Protein AF-A0A955CNX4-F1 (afdb_monomer)

Mean predicted aligned error: 11.63 Å

pLDDT: mean 75.62, std 9.0, range [50.0, 96.12]

Secondary structure (DSSP, 8-state):
-----PPPPHHHHHHHHHHHHHHT--PBPTTT--B-TT--SSB-TTT-PBP------TTS--HHHHHHHHHHHHHHHHHHHHHHHHHHHHHHHHHHT-THHHHHHHHHHHHHHHHHHHHHHHHHHHHHHHHHH----THHHHHHHHHHHHHHHHHHHHHHHHHHHHHHHT-

Structure (mmCIF, N/CA/C/O backbone):
data_AF-A0A955CNX4-F1
#
_entry.id   AF-A0A955CNX4-F1
#
loop_
_atom_site.group_PDB
_atom_site.id
_atom_site.type_symbol
_atom_site.label_atom_id
_atom_site.label_alt_id
_atom_site.label_comp_id
_atom_site.label_asym_id
_atom_site.label_entity_id
_atom_site.label_seq_id
_atom_site.pdbx_PDB_ins_code
_atom_site.Cartn_x
_atom_site.Cartn_y
_atom_site.Cartn_z
_atom_site.occupancy
_atom_site.B_iso_or_equiv
_atom_site.auth_seq_id
_atom_site.auth_comp_id
_atom_site.auth_asym_id
_atom_site.auth_atom_id
_atom_site.pdbx_PDB_model_num
ATOM 1 N N . MET A 1 1 ? -7.075 36.302 52.457 1.00 54.81 1 MET A N 1
ATOM 2 C CA . MET A 1 1 ? -7.915 35.242 51.861 1.00 54.81 1 MET A CA 1
ATOM 3 C C . MET A 1 1 ? -7.120 34.594 50.742 1.00 54.81 1 MET A C 1
ATOM 5 O O . MET A 1 1 ? -7.049 35.143 49.654 1.00 54.81 1 MET A O 1
ATOM 9 N N . THR A 1 2 ? -6.425 33.501 51.039 1.00 56.56 2 THR A N 1
ATOM 10 C CA . THR A 1 2 ? -5.663 32.710 50.066 1.00 56.56 2 THR A CA 1
ATOM 11 C C . THR A 1 2 ? -6.581 31.618 49.527 1.00 56.56 2 THR A C 1
ATOM 13 O O . THR A 1 2 ? -6.965 30.709 50.258 1.00 56.56 2 THR A O 1
ATOM 16 N N . THR A 1 3 ? -7.000 31.727 48.268 1.00 60.72 3 THR A N 1
ATOM 17 C CA . THR A 1 3 ? -7.740 30.662 47.584 1.00 60.72 3 THR A CA 1
ATOM 18 C C . THR A 1 3 ? -6.763 29.538 47.255 1.00 60.72 3 THR A C 1
ATOM 20 O O . THR A 1 3 ? -5.902 29.686 46.388 1.00 60.72 3 THR A O 1
ATOM 23 N N . ASN A 1 4 ? -6.867 28.424 47.982 1.00 58.03 4 ASN A N 1
ATOM 24 C CA . ASN A 1 4 ? -6.168 27.186 47.660 1.00 58.03 4 ASN A CA 1
ATOM 25 C C . ASN A 1 4 ? -6.695 26.656 46.320 1.00 58.03 4 ASN A C 1
ATOM 27 O O . ASN A 1 4 ? -7.747 26.022 46.267 1.00 58.03 4 ASN A O 1
ATOM 31 N N . ASN A 1 5 ? -5.955 26.910 45.242 1.00 63.62 5 ASN A N 1
ATOM 32 C CA . ASN A 1 5 ? -6.144 26.244 43.958 1.00 63.62 5 ASN A CA 1
ATOM 33 C C . ASN A 1 5 ? -5.621 24.808 44.081 1.00 63.62 5 ASN A C 1
ATOM 35 O O . ASN A 1 5 ? -4.505 24.500 43.664 1.00 63.62 5 ASN A O 1
ATOM 39 N N . ALA A 1 6 ? -6.405 23.938 44.718 1.00 69.81 6 ALA A N 1
ATOM 40 C CA . ALA A 1 6 ? -6.169 22.506 44.657 1.00 69.81 6 ALA A CA 1
ATOM 41 C C . ALA A 1 6 ? -6.295 22.077 43.191 1.00 69.81 6 ALA A C 1
ATOM 43 O O . ALA A 1 6 ? -7.328 22.306 42.558 1.00 69.81 6 ALA A O 1
ATOM 44 N N . ALA A 1 7 ? -5.223 21.507 42.641 1.00 66.62 7 ALA A N 1
ATOM 45 C CA . ALA A 1 7 ? -5.255 20.935 41.306 1.00 66.62 7 ALA A CA 1
ATOM 46 C C . ALA A 1 7 ? -6.398 19.902 41.246 1.00 66.62 7 ALA A C 1
ATOM 48 O O . ALA A 1 7 ? -6.495 19.070 42.153 1.00 66.62 7 ALA A O 1
ATOM 49 N N . PRO A 1 8 ? -7.285 19.967 40.240 1.00 65.06 8 PRO A N 1
ATOM 50 C CA . PRO A 1 8 ? -8.383 19.019 40.120 1.00 65.06 8 PRO A CA 1
ATOM 51 C C . PRO A 1 8 ? -7.841 17.585 40.051 1.00 65.06 8 PRO A C 1
ATOM 53 O O . PRO A 1 8 ? -6.882 17.315 39.327 1.00 65.06 8 PRO A O 1
ATOM 56 N N . ASP A 1 9 ? -8.456 16.680 40.821 1.00 69.50 9 ASP A N 1
ATOM 57 C CA . ASP A 1 9 ? -8.133 15.251 40.838 1.00 69.50 9 ASP A CA 1
ATOM 58 C C . ASP A 1 9 ? -8.225 14.696 39.408 1.00 69.50 9 ASP A C 1
ATOM 60 O O . ASP A 1 9 ? -9.279 14.741 38.766 1.00 69.50 9 ASP A O 1
ATOM 64 N N . SER A 1 10 ? -7.107 14.185 38.892 1.00 65.62 10 SER A N 1
ATOM 65 C CA . SER A 1 10 ? -6.992 13.684 37.520 1.00 65.62 10 SER A CA 1
ATOM 66 C C . SER A 1 10 ? -7.981 12.551 37.218 1.00 65.62 10 SER A C 1
ATOM 68 O O . SER A 1 10 ? -8.356 12.369 36.058 1.00 65.62 10 SER A O 1
ATOM 70 N N . ARG A 1 11 ? -8.477 11.846 38.248 1.00 62.44 11 ARG A N 1
ATOM 71 C CA . ARG A 1 11 ? -9.529 10.820 38.123 1.00 62.44 11 ARG A CA 1
ATOM 72 C C . ARG A 1 11 ? -10.907 11.398 37.789 1.00 62.44 11 ARG A C 1
ATOM 74 O O . ARG A 1 11 ? -11.661 10.798 37.026 1.00 62.44 11 ARG A O 1
ATOM 81 N N . ALA A 1 12 ? -11.239 12.579 38.305 1.00 62.53 12 ALA A N 1
ATOM 82 C CA . ALA A 1 12 ? -12.517 13.231 38.005 1.00 62.53 12 ALA A CA 1
ATOM 83 C C . ALA A 1 12 ? -12.567 13.743 36.552 1.00 62.53 12 ALA A C 1
ATOM 85 O O . ALA A 1 12 ? -13.615 13.715 35.895 1.00 62.53 12 ALA A O 1
ATOM 86 N N . ILE A 1 13 ? -11.414 14.167 36.024 1.00 64.50 13 ILE A N 1
ATOM 87 C CA . ILE A 1 13 ? -11.268 14.578 34.622 1.00 64.50 13 ILE A CA 1
ATOM 88 C C . ILE A 1 13 ? -11.470 13.375 33.686 1.00 64.50 13 ILE A C 1
ATOM 90 O O . ILE A 1 13 ? -12.129 13.518 32.659 1.00 64.50 13 ILE A O 1
ATOM 94 N N . SER A 1 14 ? -10.986 12.178 34.044 1.00 70.75 14 SER A N 1
ATOM 95 C CA . SER A 1 14 ? -11.196 10.984 33.211 1.00 70.75 14 SER A CA 1
ATOM 96 C C . SER A 1 14 ? -12.657 10.531 33.135 1.00 70.75 14 SER A C 1
ATOM 98 O O . SER A 1 14 ? -13.108 10.176 32.049 1.00 70.75 14 SER A O 1
ATOM 100 N N . ASP A 1 15 ? -13.418 10.586 34.235 1.00 72.06 15 ASP A N 1
ATOM 101 C CA . ASP A 1 15 ? -14.814 10.114 34.243 1.00 72.06 15 ASP A CA 1
ATOM 102 C C . ASP A 1 15 ? -15.751 11.043 33.456 1.00 72.06 15 ASP A C 1
ATOM 104 O O . ASP A 1 15 ? -16.625 10.588 32.717 1.00 72.06 15 ASP A O 1
ATOM 108 N N . SER A 1 16 ? -15.561 12.359 33.580 1.00 73.25 16 SER A N 1
ATOM 109 C CA . SER A 1 16 ? -16.329 13.350 32.814 1.00 73.25 16 SER A CA 1
ATOM 110 C C . SER A 1 16 ? -16.023 13.285 31.314 1.00 73.25 16 SER A C 1
ATOM 112 O O . SER A 1 16 ? -16.946 13.289 30.500 1.00 73.25 16 SER A O 1
ATOM 114 N N . LEU A 1 17 ? -14.746 13.140 30.946 1.00 74.19 17 LEU A N 1
ATOM 115 C CA . LEU A 1 17 ? -14.317 13.003 29.553 1.00 74.19 17 LEU A CA 1
ATOM 116 C C . LEU A 1 17 ? -14.798 11.684 28.927 1.00 74.19 17 LEU A C 1
ATOM 118 O O . LEU A 1 17 ? -15.187 11.665 27.760 1.00 74.19 17 LEU A O 1
ATOM 122 N N . ALA A 1 18 ? -14.821 10.591 29.696 1.00 69.25 18 ALA A N 1
ATOM 123 C CA . ALA A 1 18 ? -15.366 9.315 29.242 1.00 69.25 18 ALA A CA 1
ATOM 124 C C . ALA A 1 18 ? -16.864 9.420 28.917 1.00 69.25 18 ALA A C 1
ATOM 126 O O . ALA A 1 18 ? -17.286 8.949 27.861 1.00 69.25 18 ALA A O 1
ATOM 127 N N . ARG A 1 19 ? -17.654 10.089 29.771 1.00 70.31 19 ARG A N 1
ATOM 128 C CA . ARG A 1 19 ? -19.085 10.326 29.506 1.00 70.31 19 ARG A CA 1
ATOM 129 C C . ARG A 1 19 ? -19.307 11.166 28.252 1.00 70.31 19 ARG A C 1
ATOM 131 O O . ARG A 1 19 ? -20.153 10.811 27.439 1.00 70.31 19 ARG A O 1
ATOM 138 N N . GLU A 1 20 ? -18.531 12.232 28.068 1.00 76.94 20 GLU A N 1
ATOM 139 C CA . GLU A 1 20 ? -18.656 13.093 26.885 1.00 76.94 20 GLU A CA 1
ATOM 140 C C . GLU A 1 20 ? -18.286 12.346 25.593 1.00 76.94 20 GLU A C 1
ATOM 142 O O . GLU A 1 20 ? -18.978 12.455 24.585 1.00 76.94 20 GLU A O 1
ATOM 147 N N . LEU A 1 21 ? -17.246 11.504 25.625 1.00 70.69 21 LEU A N 1
ATOM 148 C CA . LEU A 1 21 ? -16.843 10.686 24.474 1.00 70.69 21 LEU A CA 1
ATOM 149 C C . LEU A 1 21 ? -17.860 9.594 24.107 1.00 70.69 21 LEU A C 1
ATOM 151 O O . LEU A 1 21 ? -17.904 9.180 22.944 1.00 70.69 21 LEU A O 1
ATOM 155 N N . LEU A 1 22 ? -18.636 9.111 25.082 1.00 69.50 22 LEU A N 1
ATOM 156 C CA . LEU A 1 22 ? -19.672 8.092 24.887 1.00 69.50 22 LEU A CA 1
ATOM 157 C C . LEU A 1 22 ? -20.997 8.685 24.393 1.00 69.50 22 LEU A C 1
ATOM 159 O O . LEU A 1 22 ? -21.707 8.015 23.649 1.00 69.50 22 LEU A O 1
ATOM 163 N N . ARG A 1 23 ? -21.305 9.939 24.745 1.00 76.31 23 ARG A N 1
ATOM 164 C CA . ARG A 1 23 ? -22.593 10.591 24.449 1.00 76.31 23 ARG A CA 1
ATOM 165 C C . ARG A 1 23 ? -22.950 10.621 22.960 1.00 76.31 23 ARG A C 1
ATOM 167 O O . ARG A 1 23 ? -24.114 10.465 22.605 1.00 76.31 23 ARG A O 1
ATOM 174 N N . ASP A 1 24 ? -21.943 10.770 22.102 1.00 74.00 24 ASP A N 1
ATOM 175 C CA . ASP A 1 24 ? -22.127 10.920 20.652 1.00 74.00 24 ASP A CA 1
ATOM 176 C C . ASP A 1 24 ? -21.754 9.664 19.848 1.00 74.00 24 ASP A C 1
ATOM 178 O O . ASP A 1 24 ? -21.736 9.696 18.612 1.00 74.00 24 ASP A O 1
ATOM 182 N N . ARG A 1 25 ? -21.405 8.551 20.508 1.00 76.38 25 ARG A N 1
ATOM 183 C CA . ARG A 1 25 ? -20.903 7.351 19.825 1.00 76.38 25 ARG A CA 1
ATOM 184 C C . ARG A 1 25 ? -21.690 6.108 20.213 1.00 76.38 25 ARG A C 1
ATOM 186 O O . ARG A 1 25 ? -21.700 5.701 21.367 1.00 76.38 25 ARG A O 1
ATOM 193 N N . ASP A 1 26 ? -22.237 5.434 19.206 1.00 81.75 26 ASP A N 1
ATOM 194 C CA . ASP A 1 26 ? -22.805 4.093 19.355 1.00 81.75 26 ASP A CA 1
ATOM 195 C C . ASP A 1 26 ? -21.668 3.077 19.520 1.00 81.75 26 ASP A C 1
ATOM 197 O O . ASP A 1 26 ? -21.140 2.524 18.552 1.00 81.75 26 ASP A O 1
ATOM 201 N N . ILE A 1 27 ? -21.226 2.894 20.764 1.00 85.12 27 ILE A N 1
ATOM 202 C CA . ILE A 1 27 ? -20.231 1.890 21.139 1.00 85.12 27 ILE A CA 1
ATOM 203 C C . ILE A 1 27 ? -20.962 0.728 21.806 1.00 85.12 27 ILE A C 1
ATOM 205 O O . ILE A 1 27 ? -21.705 0.915 22.767 1.00 85.12 27 ILE A O 1
ATOM 209 N N . ASN A 1 28 ? -20.724 -0.483 21.314 1.00 90.12 28 ASN A N 1
ATOM 210 C CA . ASN A 1 28 ? -21.294 -1.697 21.886 1.00 90.12 28 ASN A CA 1
ATOM 211 C C . ASN A 1 28 ? -20.335 -2.320 22.904 1.00 90.12 28 ASN A C 1
ATOM 213 O O . ASN A 1 28 ? -19.109 -2.219 22.781 1.00 90.12 28 ASN A O 1
ATOM 217 N N . CYS A 1 29 ? -20.886 -3.005 23.906 1.00 88.25 29 CYS A N 1
ATOM 218 C CA . CYS A 1 29 ? -20.089 -3.779 24.848 1.00 88.25 29 CYS A CA 1
ATOM 219 C C . CYS A 1 29 ? -19.331 -4.907 24.118 1.00 88.25 29 CYS A C 1
ATOM 221 O O . CYS A 1 29 ? -19.959 -5.720 23.445 1.00 88.25 29 CYS A O 1
ATOM 223 N N . PRO A 1 30 ? -18.010 -5.070 24.310 1.00 87.69 30 PRO A N 1
ATOM 224 C CA . PRO A 1 30 ? -17.240 -6.106 23.616 1.00 87.69 30 PRO A CA 1
ATOM 225 C C . PRO A 1 30 ? -17.580 -7.540 24.058 1.00 87.69 30 PRO A C 1
ATOM 227 O O . PRO A 1 30 ? -17.157 -8.490 23.403 1.00 87.69 30 PRO A O 1
ATOM 230 N N . ARG A 1 31 ? -18.299 -7.713 25.179 1.00 91.94 31 ARG A N 1
ATOM 231 C CA . ARG A 1 31 ? -18.652 -9.031 25.727 1.00 91.94 31 ARG A CA 1
ATOM 232 C C . ARG A 1 31 ? -20.061 -9.483 25.350 1.00 91.94 31 ARG A C 1
ATOM 234 O O . ARG A 1 31 ? -20.232 -10.647 25.011 1.00 91.94 31 ARG A O 1
ATOM 241 N N . CYS A 1 32 ? -21.052 -8.597 25.451 1.00 93.62 32 CYS A N 1
ATOM 242 C CA . CYS A 1 32 ? -22.463 -8.929 25.213 1.00 93.62 32 CYS A CA 1
ATOM 243 C C . CYS A 1 32 ? -23.108 -8.151 24.059 1.00 93.62 32 CYS A C 1
ATOM 245 O O . CYS A 1 32 ? -24.291 -8.340 23.809 1.00 93.62 32 CYS A O 1
ATOM 247 N N . ASP A 1 33 ? -22.360 -7.275 23.384 1.00 91.62 33 ASP A N 1
ATOM 248 C CA . ASP A 1 33 ? -22.823 -6.431 22.272 1.00 91.62 33 ASP A CA 1
ATOM 249 C C . ASP A 1 33 ? -23.958 -5.444 22.622 1.00 91.62 33 ASP A C 1
ATOM 251 O O . ASP A 1 33 ? -24.531 -4.804 21.745 1.00 91.62 33 ASP A O 1
ATOM 255 N N . TYR A 1 34 ? -24.258 -5.257 23.914 1.00 91.12 34 TYR A N 1
ATOM 256 C CA . TYR A 1 34 ? -25.259 -4.291 24.370 1.00 91.12 34 TYR A CA 1
ATOM 257 C C . TYR A 1 34 ? -24.842 -2.845 24.020 1.00 91.12 34 TYR A C 1
ATOM 259 O O . TYR A 1 34 ? -23.690 -2.484 24.302 1.00 91.12 34 TYR A O 1
ATOM 267 N N . PRO A 1 35 ? -25.733 -2.004 23.455 1.00 90.00 35 PRO A N 1
ATOM 268 C CA . PRO A 1 35 ? -25.429 -0.610 23.129 1.00 90.00 35 PRO A CA 1
ATOM 269 C C . PRO A 1 35 ? -25.173 0.218 24.393 1.00 90.00 35 PRO A C 1
ATOM 271 O O . PRO A 1 35 ? -26.005 0.266 25.296 1.00 90.00 35 PRO A O 1
ATOM 274 N N . LEU A 1 36 ? -24.040 0.916 24.465 1.00 88.75 36 LEU A N 1
ATOM 275 C CA . LEU A 1 36 ? -23.638 1.692 25.648 1.00 88.75 36 LEU A CA 1
ATOM 276 C C . LEU A 1 36 ? -24.017 3.181 25.559 1.00 88.75 36 LEU A C 1
ATOM 278 O O . LEU A 1 36 ? -23.450 3.989 26.290 1.00 88.75 36 LEU A O 1
ATOM 282 N N . ARG A 1 37 ? -24.969 3.544 24.684 1.00 84.06 37 ARG A N 1
ATOM 283 C CA . ARG A 1 37 ? -25.323 4.937 24.336 1.00 84.06 37 ARG A CA 1
ATOM 284 C C . ARG A 1 37 ? -25.699 5.810 25.542 1.00 84.06 37 ARG A C 1
ATOM 286 O O . ARG A 1 37 ? -25.463 7.009 25.521 1.00 84.06 37 ARG A O 1
ATOM 293 N N . ASP A 1 38 ? -26.197 5.189 26.610 1.00 81.94 38 ASP A N 1
ATOM 294 C CA . ASP A 1 38 ? -26.648 5.864 27.832 1.00 81.94 38 ASP A CA 1
ATOM 295 C C . ASP A 1 38 ? -25.962 5.330 29.105 1.00 81.94 38 ASP A C 1
ATOM 297 O O . ASP A 1 38 ? -26.434 5.545 30.224 1.00 81.94 38 ASP A O 1
ATOM 301 N N . ALA A 1 39 ? -24.852 4.596 28.966 1.00 83.19 39 ALA A N 1
ATOM 302 C CA . ALA A 1 39 ? -24.153 4.036 30.118 1.00 83.19 39 ALA A CA 1
ATOM 303 C C . ALA A 1 39 ? -23.490 5.152 30.949 1.00 83.19 39 ALA A C 1
ATOM 305 O O . ALA A 1 39 ? -22.586 5.847 30.489 1.00 83.19 39 ALA A O 1
ATOM 306 N N . THR A 1 40 ? -23.919 5.309 32.203 1.00 82.19 40 THR A N 1
ATOM 307 C CA . THR A 1 40 ? -23.369 6.303 33.147 1.00 82.19 40 THR A CA 1
ATOM 308 C C . THR A 1 40 ? -22.236 5.752 34.016 1.00 82.19 40 THR A C 1
ATOM 310 O O . THR A 1 40 ? -21.575 6.513 34.729 1.00 82.19 40 THR A O 1
ATOM 313 N N . THR A 1 41 ? -22.003 4.439 33.951 1.00 86.69 41 THR A N 1
ATOM 314 C CA . THR A 1 41 ? -21.036 3.689 34.757 1.00 86.69 41 THR A CA 1
ATOM 315 C C . THR A 1 41 ? -19.937 3.073 33.898 1.00 86.69 41 THR A C 1
ATOM 317 O O . THR A 1 41 ? -20.165 2.675 32.758 1.00 86.69 41 THR A O 1
ATOM 320 N N . ASN A 1 42 ? -18.755 2.871 34.488 1.00 85.44 42 ASN A N 1
ATOM 321 C CA . ASN A 1 42 ? -17.621 2.182 33.850 1.00 85.44 42 ASN A CA 1
ATOM 322 C C . ASN A 1 42 ? -17.803 0.647 33.813 1.00 85.44 42 ASN A C 1
ATOM 324 O O . A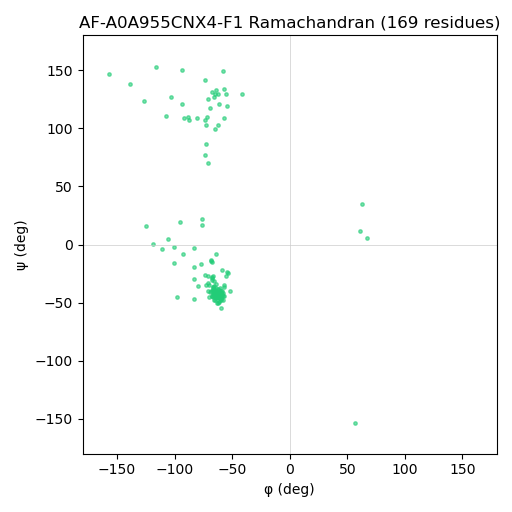SN A 1 42 ? -16.837 -0.108 33.732 1.00 85.44 42 ASN A O 1
ATOM 328 N N . THR A 1 43 ? -19.038 0.166 33.908 1.00 91.25 43 THR A N 1
ATOM 329 C CA . THR A 1 43 ? -19.431 -1.244 33.908 1.00 91.25 43 THR A CA 1
ATOM 330 C C . THR A 1 43 ? -20.679 -1.408 33.057 1.00 91.25 43 THR A C 1
ATOM 332 O O . THR A 1 43 ? -21.592 -0.585 33.116 1.00 91.25 43 THR A O 1
ATOM 335 N N . CYS A 1 44 ? -20.719 -2.472 32.258 1.00 92.94 44 CYS A N 1
ATOM 336 C CA . CYS A 1 44 ? -21.888 -2.795 31.450 1.00 92.94 44 CYS A CA 1
ATOM 337 C C . CYS A 1 44 ? -23.069 -3.208 32.353 1.00 92.94 44 CYS A C 1
ATOM 339 O O . CYS A 1 44 ? -22.874 -4.086 33.198 1.00 92.94 44 CYS A O 1
ATOM 341 N N . PRO A 1 45 ? -24.279 -2.649 32.159 1.00 93.19 45 PRO A N 1
ATOM 342 C CA . PRO A 1 45 ? -25.441 -2.967 32.993 1.00 93.19 45 PRO A CA 1
ATOM 343 C C . PRO A 1 45 ? -25.936 -4.408 32.813 1.00 93.19 45 PRO A C 1
ATOM 345 O O . PRO A 1 45 ? -26.450 -4.990 33.759 1.00 93.19 45 PRO A O 1
ATOM 348 N N . GLU A 1 46 ? -25.735 -4.999 31.632 1.00 96.12 46 GLU A N 1
ATOM 349 C CA . GLU A 1 46 ? -26.198 -6.359 31.328 1.00 96.12 46 GLU A CA 1
ATOM 350 C C . GLU A 1 46 ? -25.233 -7.444 31.820 1.00 96.12 46 GLU A C 1
ATOM 352 O O . GLU A 1 46 ? -25.636 -8.432 32.425 1.00 96.12 46 GLU A O 1
ATOM 357 N N . CYS A 1 47 ? -23.929 -7.288 31.560 1.00 95.94 47 CYS A N 1
ATOM 358 C CA . CYS A 1 47 ? -22.948 -8.348 31.829 1.00 95.94 47 CYS A CA 1
ATOM 359 C C . CYS A 1 47 ? -21.969 -8.045 32.972 1.00 95.94 47 CYS A C 1
ATOM 361 O O . CYS A 1 47 ? -21.106 -8.876 33.267 1.00 95.94 47 CYS A O 1
ATOM 363 N N . GLY A 1 48 ? -22.025 -6.846 33.562 1.00 94.94 48 GLY A N 1
ATOM 364 C CA . GLY A 1 48 ? -21.117 -6.408 34.628 1.00 94.94 48 GLY A CA 1
ATOM 365 C C . GLY A 1 48 ? -19.654 -6.229 34.203 1.00 94.94 48 GLY A C 1
ATOM 366 O O . GLY A 1 48 ? -18.793 -5.989 35.045 1.00 94.94 48 GLY A O 1
ATOM 367 N N . CYS A 1 49 ? -19.333 -6.358 32.910 1.00 92.12 49 CYS A N 1
ATOM 368 C CA . CYS A 1 49 ? -17.964 -6.219 32.415 1.00 92.12 49 CYS A CA 1
ATOM 369 C C . CYS A 1 49 ? -17.462 -4.784 32.618 1.00 92.12 49 CYS A C 1
ATOM 371 O O . CYS A 1 49 ? -18.139 -3.834 32.222 1.00 92.12 49 CYS A O 1
ATOM 373 N N . GLN A 1 50 ? -16.280 -4.638 33.222 1.00 91.06 50 GLN A N 1
ATOM 374 C CA . GLN A 1 50 ? -15.629 -3.347 33.414 1.00 91.06 5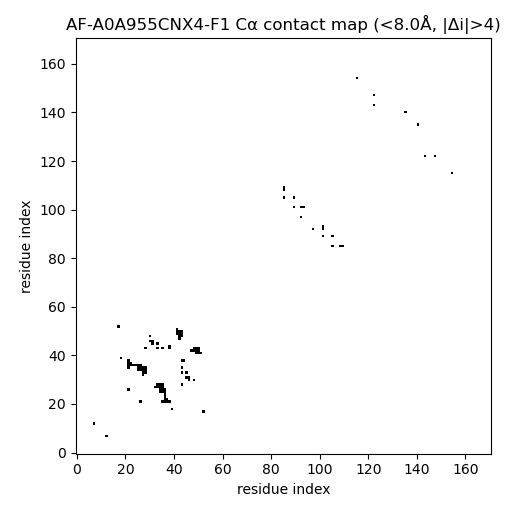0 GLN A CA 1
ATOM 375 C C . GLN A 1 50 ? -15.129 -2.805 32.070 1.00 91.06 50 GLN A C 1
ATOM 377 O O . GLN A 1 50 ? -14.409 -3.485 31.339 1.00 91.06 50 GLN A O 1
ATOM 382 N N . LEU A 1 51 ? -15.548 -1.589 31.739 1.00 85.25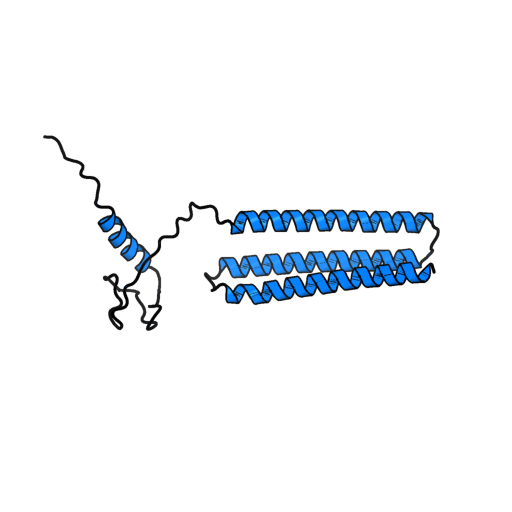 51 LEU A N 1
ATOM 383 C CA . LEU A 1 51 ? -15.214 -0.898 30.503 1.00 85.25 51 LEU A CA 1
ATOM 384 C C . LEU A 1 51 ? -13.986 -0.022 30.748 1.00 85.25 51 LEU A C 1
ATOM 386 O O . LEU A 1 51 ? -14.013 0.881 31.583 1.00 85.25 51 LEU A O 1
ATOM 390 N N . THR A 1 52 ? -12.916 -0.272 29.999 1.00 81.56 52 THR A N 1
ATOM 391 C CA . THR A 1 52 ? -11.686 0.522 30.075 1.00 81.56 52 THR A CA 1
ATOM 392 C C . THR A 1 52 ? -11.577 1.381 28.822 1.00 81.56 52 THR A C 1
ATOM 394 O O . THR A 1 52 ? -11.366 0.862 27.727 1.00 81.56 52 THR A O 1
ATOM 397 N N . VAL A 1 53 ? -11.721 2.700 28.963 1.00 73.75 53 VAL A N 1
ATOM 398 C CA . VAL A 1 53 ? -11.488 3.641 27.859 1.00 73.75 53 VAL A CA 1
ATOM 399 C C . VAL A 1 53 ? -10.012 4.008 27.855 1.00 73.75 53 VAL A C 1
ATOM 401 O O . VAL A 1 53 ? -9.531 4.731 28.723 1.00 73.75 53 VAL A O 1
ATOM 404 N N . THR A 1 54 ? -9.269 3.497 26.879 1.00 73.25 54 THR A N 1
ATOM 405 C CA . THR A 1 54 ? -7.894 3.943 26.647 1.00 73.25 54 THR A CA 1
ATOM 406 C C . THR A 1 54 ? -7.931 5.136 25.701 1.00 73.25 54 THR A C 1
ATOM 408 O O . THR A 1 54 ? -8.245 4.989 24.520 1.00 73.25 54 THR A O 1
ATOM 411 N N . VAL A 1 55 ? -7.619 6.329 26.209 1.00 71.56 55 VAL A N 1
ATOM 412 C CA . VAL A 1 55 ? -7.379 7.494 25.352 1.00 71.56 55 VAL A CA 1
ATOM 413 C C . VAL A 1 55 ? -6.030 7.271 24.678 1.00 71.56 55 VAL A C 1
ATOM 415 O O . VAL A 1 55 ? -4.981 7.375 25.306 1.00 71.56 55 VAL A O 1
ATOM 418 N N . CYS A 1 56 ? -6.043 6.883 23.405 1.00 60.66 56 CYS A N 1
ATOM 419 C CA . CYS A 1 56 ? -4.818 6.866 22.621 1.00 60.66 56 CYS A CA 1
ATOM 420 C C . CYS A 1 56 ? -4.425 8.315 22.332 1.00 60.66 56 CYS A C 1
ATOM 422 O O . CYS A 1 56 ? -5.089 8.991 21.544 1.00 60.66 56 CYS A O 1
ATOM 424 N N . ASP A 1 57 ? -3.345 8.779 22.957 1.00 61.03 57 ASP A N 1
ATOM 425 C CA . ASP A 1 57 ? -2.760 10.080 22.661 1.00 61.03 57 ASP A CA 1
ATOM 426 C C . ASP A 1 57 ? -2.399 10.163 21.173 1.00 61.03 57 ASP A C 1
ATOM 428 O O . ASP A 1 57 ? -1.443 9.550 20.691 1.00 61.03 57 ASP A O 1
ATOM 432 N N . ALA A 1 58 ? -3.161 10.965 20.426 1.00 59.19 58 ALA A N 1
ATOM 433 C CA . ALA A 1 58 ? -2.910 11.239 19.011 1.00 59.19 58 ALA A CA 1
ATOM 434 C C . ALA A 1 58 ? -1.579 11.983 18.772 1.00 59.19 58 ALA A C 1
ATOM 436 O O . ALA A 1 58 ? -1.163 12.160 17.623 1.00 59.19 58 ALA A O 1
ATOM 437 N N . SER A 1 59 ? -0.921 12.435 19.846 1.00 60.47 59 SER A N 1
ATOM 438 C CA . SER A 1 59 ? 0.350 13.155 19.823 1.00 60.47 59 SER A CA 1
ATOM 439 C C . SER A 1 59 ? 1.558 12.251 19.590 1.00 60.47 59 SER A C 1
ATOM 441 O O . SER A 1 59 ? 2.602 12.763 19.191 1.00 60.47 59 SER A O 1
ATOM 443 N N . ASN A 1 60 ? 1.443 10.927 19.758 1.00 55.59 60 ASN A N 1
ATOM 444 C CA . ASN A 1 60 ? 2.516 10.023 19.360 1.00 55.59 60 ASN A CA 1
ATOM 445 C C . ASN A 1 60 ? 2.424 9.797 17.840 1.00 55.59 60 ASN A C 1
ATOM 447 O O . ASN A 1 60 ? 1.467 9.164 17.377 1.00 55.59 60 ASN A O 1
ATOM 451 N N . PRO A 1 61 ? 3.351 10.337 17.020 1.00 51.22 61 PRO A N 1
ATOM 452 C CA . PRO A 1 61 ? 3.298 10.152 15.581 1.00 51.22 61 PRO A CA 1
ATOM 453 C C . PRO A 1 61 ? 3.434 8.661 15.281 1.00 51.22 61 PRO A C 1
ATOM 455 O O . PRO A 1 61 ? 4.532 8.112 15.349 1.00 51.22 61 PRO A O 1
ATOM 458 N N . GLU A 1 62 ? 2.302 8.026 14.957 1.00 59.62 62 GLU A N 1
ATOM 459 C CA . GLU A 1 62 ? 2.222 6.590 14.706 1.00 59.62 62 GLU A CA 1
ATOM 460 C C . GLU A 1 62 ? 3.425 6.111 13.871 1.00 59.62 62 GLU A C 1
ATOM 462 O O . GLU A 1 62 ? 3.662 6.664 12.783 1.00 59.62 62 GLU A O 1
ATOM 467 N N . PRO A 1 63 ? 4.147 5.053 14.294 1.00 60.41 63 PRO A N 1
ATOM 468 C CA . PRO A 1 63 ? 5.227 4.463 13.497 1.00 60.41 63 PRO A CA 1
ATOM 469 C C . PRO A 1 63 ? 4.753 4.088 12.079 1.00 60.41 63 PRO A C 1
ATOM 471 O O . PRO A 1 63 ? 5.537 4.123 11.127 1.00 60.41 63 PRO A O 1
ATOM 474 N N . SER A 1 64 ? 3.443 3.857 11.910 1.00 70.00 64 SER A N 1
ATOM 475 C CA . SER A 1 64 ? 2.773 3.643 10.625 1.00 70.00 64 SER A CA 1
ATOM 476 C C . SER A 1 64 ? 3.068 4.745 9.596 1.00 70.00 64 SER A C 1
ATOM 478 O O . SER A 1 64 ? 3.297 4.451 8.424 1.00 70.00 64 SER A O 1
ATOM 480 N N . LYS A 1 65 ? 3.122 6.023 10.001 1.00 75.31 65 LYS A N 1
ATOM 481 C CA . LYS A 1 65 ? 3.295 7.143 9.061 1.00 75.31 65 LYS A CA 1
ATOM 482 C C . LYS A 1 65 ? 4.718 7.211 8.514 1.00 75.31 65 LYS A C 1
ATOM 484 O O . LYS A 1 65 ? 4.898 7.569 7.351 1.00 75.31 65 LYS A O 1
ATOM 489 N N . ARG A 1 66 ? 5.720 6.861 9.328 1.00 79.12 66 ARG A N 1
ATOM 490 C CA . ARG A 1 66 ? 7.128 6.819 8.899 1.00 79.12 66 ARG A CA 1
ATOM 491 C C . ARG A 1 66 ? 7.366 5.667 7.928 1.00 79.12 66 ARG A C 1
ATOM 493 O O . ARG A 1 66 ? 7.943 5.889 6.869 1.00 79.12 66 ARG A O 1
ATOM 500 N N . LEU A 1 67 ? 6.831 4.487 8.243 1.00 76.31 67 LEU A N 1
ATOM 501 C CA . LEU A 1 67 ? 6.897 3.310 7.373 1.00 76.31 67 LEU A CA 1
ATOM 502 C C . LEU A 1 67 ? 6.219 3.549 6.018 1.00 76.31 67 LEU A C 1
ATOM 504 O O . LEU A 1 67 ? 6.802 3.233 4.988 1.00 76.31 67 LEU A O 1
ATOM 508 N N . ILE A 1 68 ? 5.036 4.174 5.996 1.00 76.69 68 ILE A N 1
ATOM 509 C CA . ILE A 1 68 ? 4.338 4.489 4.738 1.00 76.69 68 ILE A CA 1
ATOM 510 C C . ILE A 1 68 ? 5.153 5.465 3.880 1.00 76.69 68 ILE A C 1
ATOM 512 O O . ILE A 1 68 ? 5.279 5.257 2.676 1.00 76.69 68 ILE A O 1
ATOM 516 N N . LYS A 1 69 ? 5.733 6.514 4.482 1.00 78.69 69 LYS A N 1
ATOM 517 C CA . LYS A 1 69 ? 6.579 7.470 3.749 1.00 78.69 69 LYS A CA 1
ATOM 518 C C . LYS A 1 69 ? 7.836 6.804 3.186 1.00 78.69 69 LYS A C 1
ATOM 520 O O . LYS A 1 69 ? 8.166 7.035 2.028 1.00 78.69 69 LYS A O 1
ATOM 525 N N . ALA A 1 70 ? 8.500 5.963 3.980 1.00 77.25 70 ALA A N 1
ATOM 526 C CA . ALA A 1 70 ? 9.677 5.219 3.538 1.00 77.25 70 ALA A CA 1
ATOM 527 C C . ALA A 1 70 ? 9.338 4.245 2.397 1.00 77.25 70 ALA A C 1
ATOM 529 O O . ALA A 1 70 ? 10.037 4.218 1.388 1.00 77.25 70 ALA A O 1
ATOM 530 N N . GLY A 1 71 ? 8.228 3.509 2.513 1.00 75.50 71 GLY A N 1
ATOM 531 C CA . GLY A 1 71 ? 7.753 2.609 1.462 1.00 75.50 71 GLY A CA 1
ATOM 532 C C . GLY A 1 71 ? 7.402 3.342 0.166 1.00 75.50 71 GLY A C 1
ATOM 533 O O . GLY A 1 71 ? 7.798 2.905 -0.911 1.00 75.50 71 GLY A O 1
ATOM 534 N N . ALA A 1 72 ? 6.725 4.491 0.258 1.00 78.12 72 ALA A N 1
ATOM 535 C CA . ALA A 1 72 ? 6.414 5.320 -0.906 1.00 78.12 72 ALA A CA 1
ATOM 536 C C . ALA A 1 72 ? 7.683 5.847 -1.600 1.00 78.12 72 ALA A C 1
ATOM 538 O O . ALA A 1 72 ? 7.759 5.827 -2.827 1.00 78.12 72 ALA A O 1
ATOM 539 N N . LEU A 1 73 ? 8.690 6.271 -0.827 1.00 84.75 73 LEU A N 1
ATOM 540 C CA . LEU A 1 73 ? 9.973 6.719 -1.368 1.00 84.75 73 LEU A CA 1
ATOM 541 C C . LEU A 1 73 ? 10.727 5.579 -2.067 1.00 84.75 73 LEU A C 1
ATOM 543 O O . LEU A 1 73 ? 11.218 5.769 -3.175 1.00 84.75 73 LEU A O 1
ATOM 547 N N . LEU A 1 74 ? 10.785 4.391 -1.458 1.00 76.38 74 LEU A N 1
ATOM 548 C CA . LEU A 1 74 ? 11.429 3.221 -2.065 1.00 76.38 74 LEU A CA 1
ATOM 549 C C . LEU A 1 74 ? 10.747 2.803 -3.373 1.00 76.38 74 LEU A C 1
ATOM 551 O O . LEU A 1 74 ? 11.434 2.559 -4.361 1.00 76.38 74 LEU A O 1
ATOM 555 N N . LEU A 1 75 ? 9.410 2.781 -3.406 1.00 75.94 75 LEU A N 1
ATOM 556 C CA . LEU A 1 75 ? 8.647 2.497 -4.628 1.00 75.94 75 LEU A CA 1
ATOM 557 C C . LEU A 1 75 ? 8.925 3.525 -5.730 1.00 75.94 75 LEU A C 1
ATOM 559 O O . LEU A 1 75 ? 9.075 3.155 -6.894 1.00 75.94 75 LEU A O 1
ATOM 563 N N . PHE A 1 76 ? 9.023 4.805 -5.367 1.00 80.50 76 PHE A N 1
ATOM 564 C CA . PHE A 1 76 ? 9.367 5.866 -6.309 1.00 80.50 76 PHE A CA 1
ATOM 565 C C . PHE A 1 76 ? 10.774 5.674 -6.889 1.00 80.50 76 PHE A C 1
ATOM 567 O O . PHE A 1 76 ? 10.937 5.665 -8.108 1.00 80.50 76 PHE A O 1
ATOM 574 N N . LEU A 1 77 ? 11.778 5.454 -6.036 1.00 82.25 77 LEU A N 1
ATOM 575 C CA . LEU A 1 77 ? 13.161 5.234 -6.468 1.00 82.25 77 LEU A CA 1
ATOM 576 C C . LEU A 1 77 ? 13.298 3.990 -7.355 1.00 82.25 77 LEU A C 1
ATOM 578 O O . LEU A 1 77 ? 13.990 4.037 -8.370 1.00 82.25 77 LEU A O 1
ATOM 582 N N . PHE A 1 78 ? 12.599 2.905 -7.016 1.00 77.50 78 PHE A N 1
ATOM 583 C CA . PHE A 1 78 ? 12.574 1.688 -7.825 1.00 77.50 78 PHE A CA 1
ATOM 584 C C . PHE A 1 78 ? 11.969 1.931 -9.215 1.00 77.50 78 PHE A C 1
ATOM 586 O O . PHE A 1 78 ? 12.523 1.482 -10.217 1.00 77.50 78 PHE A O 1
ATOM 593 N N . SER A 1 79 ? 10.873 2.695 -9.290 1.00 78.69 79 SER A N 1
ATOM 594 C CA . SER A 1 79 ? 10.257 3.086 -10.563 1.00 78.69 79 SER A CA 1
ATOM 595 C C . SER A 1 79 ? 11.224 3.879 -11.445 1.00 78.69 79 SER A C 1
ATOM 597 O O . SER A 1 79 ? 11.406 3.544 -12.615 1.00 78.69 79 SER A O 1
ATOM 599 N N . VAL A 1 80 ? 11.907 4.876 -10.872 1.00 83.44 80 VAL A N 1
ATOM 600 C CA . VAL A 1 80 ? 12.902 5.687 -11.593 1.00 83.44 80 VAL A CA 1
ATOM 601 C C . VAL A 1 80 ? 14.059 4.821 -12.097 1.00 83.44 80 VAL A C 1
ATOM 603 O O . VAL A 1 80 ? 14.399 4.890 -13.277 1.00 83.44 80 VAL A O 1
ATOM 606 N N . ALA A 1 81 ? 14.632 3.971 -11.240 1.00 76.69 81 ALA A N 1
ATOM 607 C CA . ALA A 1 81 ? 15.723 3.072 -11.620 1.00 76.69 81 ALA A CA 1
ATOM 608 C C . ALA A 1 81 ? 15.317 2.119 -12.757 1.00 76.69 81 ALA A C 1
ATOM 610 O O . ALA A 1 81 ? 16.083 1.901 -13.694 1.00 76.69 81 ALA A O 1
ATOM 611 N N . SER A 1 82 ? 14.090 1.602 -12.712 1.00 76.38 82 SER A N 1
ATOM 612 C CA . SER A 1 82 ? 13.544 0.738 -13.755 1.00 76.38 82 SER A CA 1
ATOM 613 C C . SER A 1 82 ? 13.352 1.473 -15.091 1.00 76.38 82 SER A C 1
ATOM 615 O O . SER A 1 82 ? 13.688 0.925 -16.139 1.00 76.38 82 SER A O 1
ATOM 617 N N . VAL A 1 83 ? 12.899 2.733 -15.087 1.00 79.38 83 VAL A N 1
ATOM 618 C CA . VAL A 1 83 ? 12.831 3.555 -16.312 1.00 79.38 83 VAL A CA 1
ATOM 619 C C . VAL A 1 83 ? 14.223 3.773 -16.910 1.00 79.38 83 VAL A C 1
ATOM 621 O O . VAL A 1 83 ? 14.401 3.592 -18.112 1.00 79.38 83 VAL A O 1
ATOM 624 N N . ILE A 1 84 ? 15.218 4.098 -16.079 1.00 81.19 84 ILE A N 1
ATOM 625 C CA . ILE A 1 84 ? 16.610 4.271 -16.526 1.00 81.19 84 ILE A CA 1
ATOM 626 C C . ILE A 1 84 ? 17.140 2.977 -17.157 1.00 81.19 84 ILE A C 1
ATOM 628 O O . ILE A 1 84 ? 17.730 3.029 -18.234 1.00 81.19 84 ILE A O 1
ATOM 632 N N . GLY A 1 85 ? 16.891 1.821 -16.532 1.00 75.62 85 GLY A N 1
ATOM 633 C CA . GLY A 1 85 ? 17.299 0.517 -17.066 1.00 75.62 85 GLY A CA 1
ATOM 634 C C . GLY A 1 85 ? 16.692 0.213 -18.438 1.00 75.62 85 GLY A C 1
ATOM 635 O O . GLY A 1 85 ? 17.401 -0.234 -19.335 1.00 75.62 85 GLY A O 1
ATOM 636 N N . ASN A 1 86 ? 15.410 0.532 -18.635 1.00 75.25 86 ASN A N 1
ATOM 637 C CA . ASN A 1 86 ? 14.743 0.368 -19.929 1.00 75.25 86 ASN A CA 1
ATOM 638 C C . ASN A 1 86 ? 15.341 1.274 -21.016 1.00 75.25 86 ASN A C 1
ATOM 640 O O . ASN A 1 86 ? 15.560 0.825 -22.138 1.00 75.25 86 ASN A O 1
ATOM 644 N N . ILE A 1 87 ? 15.640 2.535 -20.684 1.00 80.19 87 ILE A N 1
ATOM 645 C CA . ILE A 1 87 ? 16.284 3.471 -21.619 1.00 80.19 87 ILE A CA 1
ATOM 646 C C . ILE A 1 87 ? 17.689 2.981 -21.982 1.00 80.19 87 ILE A C 1
ATOM 648 O O . ILE A 1 87 ? 18.048 2.983 -23.156 1.00 80.19 87 ILE A O 1
ATOM 652 N N . ALA A 1 88 ? 18.472 2.535 -20.996 1.00 77.38 88 ALA A N 1
ATOM 653 C CA . ALA A 1 88 ? 19.807 1.998 -21.233 1.00 77.38 88 ALA A CA 1
ATOM 654 C C . ALA A 1 88 ? 19.764 0.765 -22.147 1.00 77.38 88 ALA A C 1
ATOM 656 O O . ALA A 1 88 ? 20.516 0.716 -23.116 1.00 77.38 88 ALA A O 1
ATOM 657 N N . SER A 1 89 ? 18.838 -0.170 -21.896 1.00 74.06 89 SER A N 1
ATOM 658 C CA . SER A 1 89 ? 18.633 -1.345 -22.752 1.00 74.06 89 SER A CA 1
ATOM 659 C C . SER A 1 89 ? 18.302 -0.943 -24.186 1.00 74.06 89 SER A C 1
ATOM 661 O O . SER A 1 89 ? 18.940 -1.435 -25.109 1.00 74.06 89 SER A O 1
ATOM 663 N N . LEU A 1 90 ? 17.368 -0.001 -24.375 1.00 75.69 90 LEU A N 1
ATOM 664 C CA . LEU A 1 90 ? 16.999 0.498 -25.700 1.00 75.69 90 LEU A CA 1
ATOM 665 C C . LEU A 1 90 ? 18.203 1.102 -26.434 1.00 75.69 90 LEU A C 1
ATOM 667 O O . LEU A 1 90 ? 18.370 0.857 -27.622 1.00 75.69 90 LEU A O 1
ATOM 671 N N . ILE A 1 91 ? 19.042 1.879 -25.740 1.00 81.12 91 ILE A N 1
ATOM 672 C CA . ILE A 1 91 ? 20.248 2.482 -26.324 1.00 81.12 91 ILE A CA 1
ATOM 673 C C . ILE A 1 91 ? 21.251 1.401 -26.733 1.00 81.12 91 ILE A C 1
ATOM 675 O O . ILE A 1 91 ? 21.766 1.449 -27.847 1.00 81.12 91 ILE A O 1
ATOM 679 N N . THR A 1 92 ? 21.527 0.431 -25.857 1.00 77.62 92 THR A N 1
ATOM 680 C CA . THR A 1 92 ? 22.434 -0.687 -26.159 1.00 77.62 92 THR A CA 1
ATOM 681 C C . THR A 1 92 ? 21.960 -1.459 -27.387 1.00 77.62 92 THR A C 1
ATOM 683 O O . THR A 1 92 ? 22.744 -1.718 -28.295 1.00 77.62 92 THR A O 1
ATOM 686 N N . ASP A 1 93 ? 20.667 -1.740 -27.456 1.00 73.62 93 ASP A N 1
ATOM 687 C CA . ASP A 1 93 ? 20.028 -2.420 -28.575 1.00 73.62 93 ASP A CA 1
ATOM 688 C C . ASP A 1 93 ? 20.094 -1.629 -29.891 1.00 73.62 93 ASP A C 1
ATOM 690 O O . ASP A 1 93 ? 20.312 -2.211 -30.955 1.00 73.62 93 ASP A O 1
ATOM 694 N N . LEU A 1 94 ? 19.963 -0.300 -29.819 1.00 78.62 94 LEU A N 1
ATOM 695 C CA . LEU A 1 94 ? 20.099 0.595 -30.971 1.00 78.62 94 LEU A CA 1
ATOM 696 C C . LEU A 1 94 ? 21.534 0.631 -31.512 1.00 78.62 94 LEU 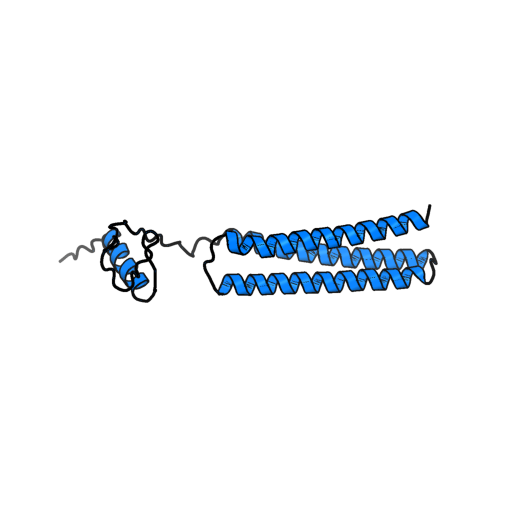A C 1
ATOM 698 O O . LEU A 1 94 ? 21.737 0.846 -32.702 1.00 78.62 94 LEU A O 1
ATOM 702 N N . ILE A 1 95 ? 22.524 0.438 -30.637 1.00 83.25 95 ILE A N 1
ATOM 703 C CA . ILE A 1 95 ? 23.949 0.433 -30.990 1.00 83.25 95 ILE A CA 1
ATOM 704 C C . ILE A 1 95 ? 24.367 -0.914 -31.596 1.00 83.25 95 ILE A C 1
ATOM 706 O O . ILE A 1 95 ? 25.217 -0.939 -32.482 1.00 83.25 95 ILE A O 1
ATOM 710 N N . ILE A 1 96 ? 23.792 -2.024 -31.123 1.00 83.81 96 ILE A N 1
ATOM 711 C CA . ILE A 1 96 ? 24.161 -3.386 -31.555 1.00 83.81 96 ILE A CA 1
ATOM 712 C C . ILE A 1 96 ? 23.456 -3.793 -32.871 1.00 83.81 96 ILE A C 1
ATOM 714 O O . ILE A 1 96 ? 23.760 -4.836 -33.437 1.00 83.81 96 ILE A O 1
ATOM 718 N N . ASP A 1 97 ? 22.588 -2.937 -33.424 1.00 72.75 97 ASP A N 1
ATOM 719 C CA . ASP A 1 97 ? 21.908 -3.133 -34.718 1.00 72.75 97 ASP A CA 1
ATOM 720 C C . ASP A 1 97 ? 20.974 -4.367 -34.736 1.00 72.75 97 ASP A C 1
ATOM 722 O O . ASP A 1 97 ? 20.788 -5.055 -35.739 1.00 72.75 97 ASP A O 1
ATOM 726 N N . ASN A 1 98 ? 20.326 -4.641 -33.595 1.00 66.00 98 ASN A N 1
ATOM 727 C CA . ASN A 1 98 ? 19.460 -5.812 -33.374 1.00 66.00 98 ASN A CA 1
ATOM 728 C C . ASN A 1 98 ? 18.051 -5.720 -34.023 1.00 66.00 98 ASN A C 1
ATOM 730 O O . ASN A 1 98 ? 17.141 -6.482 -33.678 1.00 66.00 98 ASN A O 1
ATOM 734 N N . GLY A 1 99 ? 17.834 -4.812 -34.981 1.00 69.38 99 GLY A N 1
ATOM 735 C CA . GLY A 1 99 ? 16.629 -4.770 -35.821 1.00 69.38 99 GLY A CA 1
ATOM 736 C C . GLY A 1 99 ? 15.276 -4.672 -35.069 1.00 69.38 99 GLY A C 1
ATOM 737 O O . GLY A 1 99 ? 15.213 -4.143 -33.959 1.00 69.38 99 GLY A O 1
ATOM 738 N N . PRO A 1 100 ? 14.155 -5.158 -35.653 1.00 70.81 100 PRO A N 1
ATOM 739 C CA . PRO A 1 100 ? 12.776 -4.936 -35.174 1.00 70.81 100 PRO A CA 1
ATOM 740 C C . PRO A 1 100 ? 12.425 -5.616 -33.840 1.00 70.81 100 PRO A C 1
ATOM 742 O O . PRO A 1 100 ? 11.417 -5.272 -33.217 1.00 70.81 100 PRO A O 1
ATOM 745 N N . VAL A 1 101 ? 13.250 -6.558 -33.377 1.00 68.94 101 VAL A N 1
ATOM 746 C CA . VAL A 1 101 ? 13.063 -7.252 -32.094 1.00 68.94 101 VAL A CA 1
ATOM 747 C C . VAL A 1 101 ? 13.173 -6.266 -30.925 1.00 68.94 101 VAL A C 1
ATOM 749 O O . VAL A 1 101 ? 12.423 -6.371 -29.955 1.00 68.94 101 VAL A O 1
ATOM 752 N N . THR A 1 102 ? 14.025 -5.249 -31.050 1.00 70.06 102 THR A N 1
ATOM 753 C CA . THR A 1 102 ? 14.255 -4.210 -30.029 1.00 70.06 102 THR A CA 1
ATOM 754 C C . THR A 1 102 ? 13.022 -3.334 -29.794 1.00 70.06 102 THR A C 1
ATOM 756 O O . THR A 1 102 ? 12.656 -3.041 -28.654 1.00 70.06 102 THR A O 1
ATOM 759 N N . LEU A 1 103 ? 12.304 -2.985 -30.864 1.00 71.56 103 LEU A N 1
ATOM 760 C CA . LEU A 1 103 ? 11.108 -2.147 -30.792 1.00 71.56 103 LEU A CA 1
ATOM 761 C C . LEU A 1 103 ? 9.946 -2.875 -30.105 1.00 71.56 103 LEU A C 1
ATOM 763 O O . LEU A 1 103 ? 9.254 -2.289 -29.271 1.00 71.56 103 LEU A O 1
ATOM 767 N N . VAL A 1 104 ? 9.767 -4.168 -30.396 1.00 72.56 104 VAL A N 1
ATOM 768 C CA . VAL A 1 104 ? 8.742 -4.994 -29.737 1.00 72.56 104 VAL A CA 1
ATOM 769 C C . VAL A 1 104 ? 9.030 -5.124 -28.238 1.00 72.56 104 VAL A C 1
ATOM 771 O O . VAL A 1 104 ? 8.115 -4.956 -27.429 1.00 72.56 104 VAL A O 1
ATOM 774 N N . HIS A 1 105 ? 10.291 -5.337 -27.853 1.00 71.00 105 HIS A N 1
ATOM 775 C CA . HIS A 1 105 ? 10.685 -5.398 -26.442 1.00 71.00 105 HIS A CA 1
ATOM 776 C C . HIS A 1 105 ? 10.466 -4.063 -25.728 1.00 71.00 105 HIS A C 1
ATOM 778 O O . HIS A 1 105 ? 9.869 -4.044 -24.650 1.00 71.00 105 HIS A O 1
ATOM 784 N N . GLY A 1 106 ? 10.866 -2.945 -26.341 1.00 74.00 106 GLY A N 1
ATOM 785 C CA . GLY A 1 106 ? 10.651 -1.612 -25.777 1.00 74.00 106 GLY A CA 1
ATOM 786 C C . GLY A 1 106 ? 9.172 -1.324 -25.497 1.00 74.00 106 GLY A C 1
ATOM 787 O O . GLY A 1 106 ? 8.828 -0.856 -24.410 1.00 74.00 106 GLY A O 1
ATOM 788 N N . ILE A 1 107 ? 8.282 -1.675 -26.432 1.00 77.94 107 ILE A N 1
ATOM 789 C CA . ILE A 1 107 ? 6.827 -1.530 -26.252 1.00 77.94 107 ILE A CA 1
ATOM 790 C C . ILE A 1 107 ? 6.327 -2.403 -25.094 1.00 77.94 107 ILE A C 1
ATOM 792 O O . ILE A 1 107 ? 5.535 -1.934 -24.272 1.00 77.94 107 ILE A O 1
ATOM 796 N N . PHE A 1 108 ? 6.790 -3.652 -25.002 1.00 76.69 108 PHE A N 1
ATOM 797 C CA . PHE A 1 108 ? 6.339 -4.584 -23.968 1.00 76.69 108 PHE A CA 1
ATOM 798 C C . PHE A 1 108 ? 6.769 -4.136 -22.566 1.00 76.69 108 PHE A C 1
ATOM 800 O O . PHE A 1 108 ? 5.942 -4.097 -21.651 1.00 76.69 108 PHE A O 1
ATOM 807 N N . TYR A 1 109 ? 8.029 -3.723 -22.405 1.00 75.25 109 TYR A N 1
ATOM 808 C CA . TYR A 1 109 ? 8.536 -3.203 -21.136 1.00 75.25 109 TYR A CA 1
ATOM 809 C C . TYR A 1 109 ? 7.841 -1.907 -20.728 1.00 75.25 109 TYR A C 1
ATOM 811 O O . TYR A 1 109 ? 7.434 -1.764 -19.575 1.00 75.25 109 TYR A O 1
ATOM 819 N N . PHE A 1 110 ? 7.640 -0.982 -21.669 1.00 77.06 110 PHE A N 1
ATOM 820 C CA . PHE A 1 110 ? 6.935 0.264 -21.384 1.00 77.06 110 PHE A CA 1
ATOM 821 C C . PHE A 1 110 ? 5.479 0.007 -20.970 1.00 77.06 110 PHE A C 1
ATOM 823 O O . PHE A 1 110 ? 5.006 0.560 -19.975 1.00 77.06 110 PHE A O 1
ATOM 830 N N . GLY A 1 111 ? 4.780 -0.885 -21.680 1.00 79.38 111 GLY A N 1
ATOM 831 C CA . GLY A 1 111 ? 3.418 -1.295 -21.341 1.00 79.38 111 GLY A CA 1
ATOM 832 C C . GLY A 1 111 ? 3.328 -1.934 -19.953 1.00 79.38 111 GLY A C 1
ATOM 833 O O . GLY A 1 111 ? 2.472 -1.549 -19.151 1.00 79.38 111 GLY A O 1
ATOM 834 N N . ALA A 1 112 ? 4.249 -2.849 -19.633 1.00 77.25 112 ALA A N 1
ATOM 835 C CA . ALA A 1 112 ? 4.343 -3.463 -18.311 1.00 77.25 112 ALA A CA 1
ATOM 836 C C . ALA A 1 112 ? 4.595 -2.415 -17.212 1.00 77.25 112 ALA A C 1
ATOM 838 O O . ALA A 1 112 ? 3.940 -2.456 -16.168 1.00 77.25 112 ALA A O 1
ATOM 839 N N . GLN A 1 113 ? 5.464 -1.431 -17.468 1.00 77.12 113 GLN A N 1
ATOM 840 C CA . GLN A 1 113 ? 5.771 -0.347 -16.532 1.00 77.12 113 GLN A CA 1
ATOM 841 C C . GLN A 1 113 ? 4.537 0.504 -16.213 1.00 77.12 113 GLN A C 1
ATOM 843 O O . GLN A 1 113 ? 4.223 0.746 -15.043 1.00 77.12 113 GLN A O 1
ATOM 848 N N . VAL A 1 114 ? 3.814 0.941 -17.249 1.00 81.38 114 VAL A N 1
ATOM 849 C CA . VAL A 1 114 ? 2.593 1.747 -17.101 1.00 81.38 114 VAL A CA 1
ATOM 850 C C . VAL A 1 114 ? 1.529 0.960 -16.338 1.00 81.38 114 VAL A C 1
ATOM 852 O O . VAL A 1 114 ? 0.938 1.482 -15.390 1.00 81.38 114 VAL A O 1
ATOM 855 N N . PHE A 1 115 ? 1.330 -0.312 -16.688 1.00 79.94 115 PHE A N 1
ATOM 856 C CA . PHE A 1 115 ? 0.393 -1.188 -15.989 1.00 79.94 115 PHE A CA 1
ATOM 857 C C . PHE A 1 115 ? 0.733 -1.325 -14.496 1.00 79.94 115 PHE A C 1
ATOM 859 O O . PHE A 1 115 ? -0.151 -1.203 -13.640 1.00 79.94 115 PHE A O 1
ATOM 866 N N . TRP A 1 116 ? 2.016 -1.504 -14.164 1.00 80.38 116 TRP A N 1
ATOM 867 C CA . TRP A 1 116 ? 2.480 -1.624 -12.781 1.00 80.38 116 TRP A CA 1
ATOM 868 C C . TRP A 1 116 ? 2.252 -0.332 -11.980 1.00 80.38 116 TRP A C 1
ATOM 870 O O . TRP A 1 116 ? 1.744 -0.376 -10.855 1.00 80.38 116 TRP A O 1
ATOM 880 N N . MET A 1 117 ? 2.531 0.831 -12.581 1.00 79.38 117 MET A N 1
ATOM 881 C CA . MET A 1 117 ? 2.245 2.143 -11.981 1.00 79.38 117 MET A CA 1
ATOM 882 C C . MET A 1 117 ? 0.744 2.338 -11.709 1.00 79.38 117 MET A C 1
ATOM 884 O O . MET A 1 117 ? 0.366 2.791 -10.624 1.00 79.38 117 MET A O 1
ATOM 888 N N . CYS A 1 118 ? -0.125 1.954 -12.649 1.00 82.50 118 CYS A N 1
ATOM 889 C CA . CYS A 1 118 ? -1.577 2.020 -12.466 1.00 82.50 118 CYS A CA 1
ATOM 890 C C . CYS A 1 118 ? -2.056 1.128 -11.311 1.00 82.50 118 CYS A C 1
ATOM 892 O O . CYS A 1 118 ? -2.887 1.562 -10.507 1.00 82.50 118 CYS A O 1
ATOM 894 N N . MET A 1 119 ? -1.511 -0.086 -11.190 1.00 79.50 119 MET A N 1
ATOM 895 C CA . MET A 1 119 ? -1.840 -1.002 -10.094 1.00 79.50 119 MET A CA 1
ATOM 896 C C . MET A 1 119 ? -1.418 -0.445 -8.732 1.00 79.50 119 MET A C 1
ATOM 898 O O . MET A 1 119 ? -2.233 -0.436 -7.809 1.00 79.50 119 MET A O 1
ATOM 902 N N . LEU A 1 120 ? -0.199 0.090 -8.605 1.00 77.75 120 LEU A N 1
ATOM 903 C CA . LEU A 1 120 ? 0.252 0.738 -7.366 1.00 77.75 120 LEU A CA 1
ATOM 904 C C . LEU A 1 120 ? -0.624 1.931 -6.976 1.00 77.75 120 LEU A C 1
ATOM 906 O O . LEU A 1 120 ? -0.968 2.112 -5.806 1.00 77.75 120 LEU A O 1
ATOM 910 N N . PHE A 1 121 ? -1.009 2.753 -7.951 1.00 82.94 121 PHE A N 1
ATOM 911 C CA . PHE A 1 121 ? -1.895 3.882 -7.697 1.00 82.94 121 PHE A CA 1
ATOM 912 C C . PHE A 1 121 ? -3.280 3.419 -7.226 1.00 82.94 121 PHE A C 1
ATOM 914 O O . PHE A 1 121 ? -3.842 3.973 -6.274 1.00 82.94 121 PHE A O 1
ATOM 921 N N . TRP A 1 122 ? -3.827 2.377 -7.856 1.00 83.94 122 TRP A N 1
ATOM 922 C CA . TRP A 1 122 ? -5.114 1.804 -7.478 1.00 83.94 122 TRP A CA 1
ATOM 923 C C . TRP A 1 122 ? -5.087 1.206 -6.066 1.00 83.94 122 TRP A C 1
A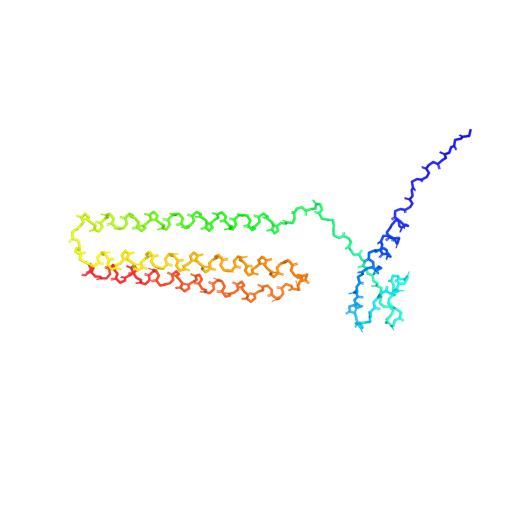TOM 925 O O . TRP A 1 122 ? -5.992 1.484 -5.273 1.00 83.94 122 TRP A O 1
ATOM 935 N N . THR A 1 123 ? -4.034 0.470 -5.700 1.00 78.88 123 THR A N 1
ATOM 936 C CA . THR A 1 123 ? -3.893 -0.109 -4.353 1.00 78.88 123 THR A CA 1
ATOM 937 C C . THR A 1 123 ? -3.681 0.965 -3.290 1.00 78.88 123 THR A C 1
ATOM 939 O O . THR A 1 123 ? -4.325 0.909 -2.240 1.00 78.88 123 THR A O 1
ATOM 942 N N . ALA A 1 124 ? -2.889 2.005 -3.572 1.00 79.06 124 ALA A N 1
ATOM 943 C CA . ALA A 1 124 ? -2.740 3.163 -2.688 1.00 79.06 124 ALA A CA 1
ATOM 944 C C . ALA A 1 124 ? -4.077 3.895 -2.470 1.00 79.06 124 ALA A C 1
ATOM 946 O O . ALA A 1 124 ? -4.423 4.271 -1.343 1.00 79.06 124 ALA A O 1
ATOM 947 N N . ARG A 1 125 ? -4.875 4.060 -3.532 1.00 83.12 125 ARG A N 1
ATOM 948 C CA . ARG A 1 125 ? -6.214 4.661 -3.452 1.00 83.12 125 ARG A CA 1
ATOM 949 C C . ARG A 1 125 ? -7.178 3.791 -2.646 1.00 83.12 125 ARG A C 1
ATOM 951 O O . ARG A 1 125 ? -7.926 4.326 -1.825 1.00 83.12 125 ARG A O 1
ATOM 958 N N . LEU A 1 126 ? -7.160 2.475 -2.858 1.00 78.44 126 LEU A N 1
ATOM 959 C CA . LEU A 1 126 ? -7.981 1.524 -2.109 1.00 78.44 126 LEU A CA 1
ATOM 960 C C . LEU A 1 126 ? -7.622 1.561 -0.619 1.00 78.44 126 LEU A C 1
ATOM 962 O O . LEU A 1 126 ? -8.514 1.696 0.215 1.00 78.44 126 LEU A O 1
ATOM 966 N N . TRP A 1 127 ? -6.326 1.559 -0.299 1.00 76.25 127 TRP A N 1
ATOM 967 C CA . TRP A 1 127 ? -5.819 1.673 1.069 1.00 76.25 127 TRP A CA 1
ATOM 968 C C . TRP A 1 127 ? -6.232 2.989 1.738 1.00 76.25 127 TRP A C 1
ATOM 970 O O . TRP A 1 127 ? -6.641 3.019 2.899 1.00 76.25 127 TRP A O 1
ATOM 980 N N . SER A 1 128 ? -6.143 4.105 1.012 1.00 80.31 128 SER A N 1
ATOM 981 C CA . SER A 1 128 ? -6.567 5.411 1.526 1.00 80.31 128 SER A CA 1
ATOM 982 C C . SER A 1 128 ? -8.058 5.419 1.882 1.00 80.31 128 SER A C 1
ATOM 984 O O . SER A 1 128 ? -8.451 5.933 2.933 1.00 80.31 128 SER A O 1
ATOM 986 N N . ARG A 1 129 ? -8.889 4.791 1.039 1.00 79.62 129 ARG A N 1
ATOM 987 C CA . ARG A 1 129 ? -10.332 4.658 1.274 1.00 79.62 129 ARG A CA 1
ATOM 988 C C . ARG A 1 129 ? -10.647 3.755 2.463 1.00 79.62 129 ARG A C 1
ATOM 990 O O . ARG A 1 129 ? -11.479 4.129 3.286 1.00 79.62 129 ARG A O 1
ATOM 997 N N . THR A 1 130 ? -9.987 2.604 2.585 1.00 70.94 130 THR A N 1
ATOM 998 C CA . THR A 1 130 ? -10.225 1.689 3.712 1.00 70.94 130 THR A CA 1
ATOM 999 C C . THR A 1 130 ? -9.794 2.307 5.039 1.00 70.94 130 THR A C 1
ATOM 1001 O O . THR A 1 130 ? -10.525 2.182 6.018 1.00 70.94 130 THR A O 1
ATOM 1004 N N . ARG A 1 131 ? -8.676 3.050 5.071 1.00 71.31 131 ARG A N 1
ATOM 1005 C CA . ARG A 1 131 ? -8.194 3.720 6.291 1.00 71.31 131 ARG A CA 1
ATOM 1006 C C . ARG A 1 131 ? -9.119 4.842 6.765 1.00 71.31 131 ARG A C 1
ATOM 1008 O O . ARG A 1 131 ? -9.266 5.025 7.967 1.00 71.31 131 ARG A O 1
ATOM 1015 N N . LYS A 1 132 ? -9.723 5.603 5.845 1.00 74.56 132 LYS A N 1
ATOM 1016 C CA . LYS A 1 132 ? -10.624 6.711 6.209 1.00 74.56 132 LYS A CA 1
ATOM 1017 C C . LYS A 1 132 ? -11.957 6.243 6.786 1.00 74.56 132 LYS A C 1
ATOM 1019 O O . LYS A 1 132 ? -12.545 6.979 7.567 1.00 74.56 132 LYS A O 1
ATOM 1024 N N . ASN A 1 133 ? -12.420 5.048 6.420 1.00 63.91 133 ASN A N 1
ATOM 1025 C CA . ASN A 1 133 ? -13.804 4.674 6.686 1.00 63.91 133 ASN A CA 1
ATOM 1026 C C . ASN A 1 133 ? -14.025 3.775 7.906 1.00 63.91 133 ASN A C 1
ATOM 1028 O O . ASN A 1 133 ? -15.173 3.713 8.332 1.00 63.91 133 ASN A O 1
ATOM 1032 N N . ARG A 1 134 ? -13.018 3.101 8.496 1.00 54.66 134 ARG A N 1
ATOM 1033 C CA . ARG A 1 134 ? -13.221 2.313 9.734 1.00 54.66 134 ARG A CA 1
ATOM 1034 C C . ARG A 1 134 ? -11.938 2.090 10.556 1.00 54.66 134 ARG A C 1
ATOM 1036 O O . ARG A 1 134 ? -10.894 1.813 9.965 1.00 54.66 134 ARG A O 1
ATOM 1043 N N . PRO A 1 135 ? -12.028 2.034 11.902 1.00 61.66 135 PRO A N 1
ATOM 1044 C CA . PRO A 1 135 ? -11.0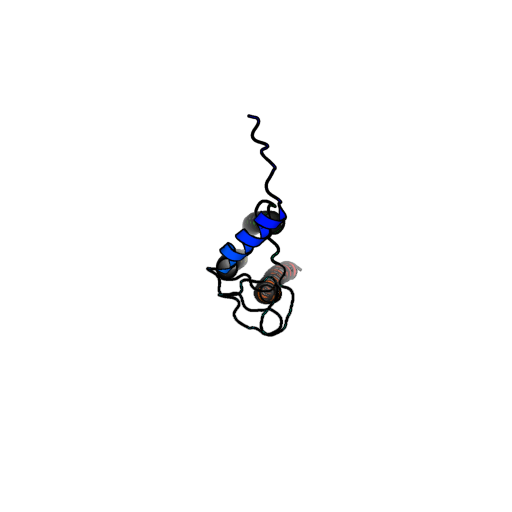76 1.306 12.739 1.00 61.66 135 PRO A CA 1
ATOM 1045 C C . PRO A 1 135 ? -11.292 -0.202 12.531 1.00 61.66 135 PRO A C 1
ATOM 1047 O O . PRO A 1 135 ? -11.875 -0.896 13.357 1.00 61.66 135 PRO A O 1
ATOM 1050 N N . THR A 1 136 ? -10.929 -0.723 11.359 1.00 50.00 136 THR A N 1
ATOM 1051 C CA . THR A 1 136 ? -11.061 -2.160 11.099 1.00 50.00 136 THR A CA 1
ATOM 1052 C C . THR A 1 136 ? -9.999 -2.950 11.859 1.00 50.00 136 THR A C 1
ATOM 1054 O O . THR A 1 136 ? -8.841 -2.526 11.889 1.00 50.00 136 THR A O 1
ATOM 1057 N N . PRO A 1 137 ? -10.349 -4.131 12.398 1.00 61.19 137 PRO A N 1
ATOM 1058 C CA . PRO A 1 137 ? -9.381 -5.034 13.003 1.00 61.19 137 PRO A CA 1
ATOM 1059 C C . PRO A 1 137 ? -8.284 -5.416 11.990 1.00 61.19 137 PRO A C 1
ATOM 1061 O O . PRO A 1 137 ? -8.562 -5.525 10.789 1.00 61.19 137 PRO A O 1
ATOM 1064 N N . PRO A 1 138 ? -7.048 -5.684 12.453 1.00 61.72 138 PRO A N 1
ATOM 1065 C CA . PRO A 1 138 ? -5.859 -5.868 11.606 1.00 61.72 138 PRO A CA 1
ATOM 1066 C C . PRO A 1 138 ? -6.015 -6.945 10.518 1.00 61.72 138 PRO A C 1
ATOM 1068 O O . PRO A 1 138 ? -5.379 -6.877 9.468 1.00 61.72 138 PRO A O 1
ATOM 1071 N N . ARG A 1 139 ? -6.924 -7.908 10.711 1.00 68.62 139 ARG A N 1
ATOM 1072 C CA . ARG A 1 139 ? -7.210 -8.982 9.748 1.00 68.62 139 ARG A CA 1
ATOM 1073 C C . ARG A 1 139 ? -7.842 -8.496 8.437 1.00 68.62 139 ARG A C 1
ATOM 1075 O O . ARG A 1 139 ? -7.656 -9.144 7.410 1.00 68.62 139 ARG A O 1
ATOM 1082 N N . ALA A 1 140 ? -8.558 -7.370 8.435 1.00 66.56 140 ALA A N 1
ATOM 1083 C CA . ALA A 1 140 ? -9.200 -6.851 7.221 1.00 66.56 140 ALA A CA 1
ATOM 1084 C C . ALA A 1 140 ? -8.195 -6.231 6.232 1.00 66.56 140 ALA A C 1
ATOM 1086 O O . ALA A 1 140 ? -8.433 -6.228 5.026 1.00 66.56 140 ALA A O 1
ATOM 1087 N N . VAL A 1 141 ? -7.051 -5.751 6.732 1.00 68.81 141 VAL A N 1
ATOM 1088 C CA . VAL A 1 141 ? -6.003 -5.101 5.926 1.00 68.81 141 VAL A CA 1
ATOM 1089 C C . VAL A 1 141 ? -5.067 -6.126 5.271 1.00 68.81 141 VAL A C 1
ATOM 1091 O O . VAL A 1 141 ? -4.413 -5.833 4.273 1.00 68.81 141 VAL A O 1
ATOM 1094 N N . LEU A 1 142 ? -5.042 -7.359 5.784 1.00 76.50 142 LEU A N 1
ATOM 1095 C CA . LEU A 1 142 ? -4.148 -8.412 5.308 1.00 76.50 142 LEU A CA 1
ATOM 1096 C C . LEU A 1 142 ? -4.468 -8.856 3.871 1.00 76.50 142 LEU A C 1
ATOM 1098 O O . LEU A 1 142 ? -3.561 -9.055 3.070 1.00 76.50 142 LEU A O 1
ATOM 1102 N N . LYS A 1 143 ? -5.754 -8.965 3.516 1.00 76.75 143 LYS A N 1
ATOM 1103 C CA . LYS A 1 143 ? -6.189 -9.421 2.184 1.00 76.75 143 LYS A CA 1
ATOM 1104 C C . LYS A 1 143 ? -5.674 -8.533 1.038 1.00 76.75 143 LYS A C 1
ATOM 1106 O O . LYS A 1 143 ? -5.023 -9.073 0.146 1.00 76.75 143 LYS A O 1
ATOM 1111 N N . PRO A 1 144 ? -5.897 -7.202 1.032 1.00 74.25 144 PRO A N 1
ATOM 1112 C CA . PRO A 1 144 ? -5.372 -6.354 -0.038 1.00 74.25 144 PRO A CA 1
ATOM 1113 C C . PRO A 1 144 ? -3.838 -6.304 -0.044 1.00 74.25 144 PRO A C 1
ATOM 1115 O O . PRO A 1 144 ? -3.249 -6.223 -1.117 1.00 74.25 144 PRO A O 1
ATOM 1118 N N . ALA A 1 145 ? -3.186 -6.407 1.121 1.00 72.12 145 ALA A N 1
ATOM 1119 C CA . ALA A 1 145 ? -1.728 -6.458 1.200 1.00 72.12 145 ALA A CA 1
ATOM 1120 C C . ALA A 1 145 ? -1.160 -7.717 0.520 1.00 72.12 145 ALA A C 1
ATOM 1122 O O . ALA A 1 145 ? -0.239 -7.604 -0.285 1.00 72.12 145 ALA A O 1
ATOM 1123 N N . ILE A 1 146 ? -1.748 -8.894 0.771 1.00 80.56 146 ILE A N 1
ATOM 1124 C CA . ILE A 1 146 ? -1.358 -10.154 0.114 1.00 80.56 146 ILE A CA 1
ATOM 1125 C C . ILE A 1 146 ? -1.534 -10.050 -1.402 1.00 80.56 146 ILE A C 1
ATOM 1127 O O . ILE A 1 146 ? -0.614 -10.395 -2.136 1.00 80.56 146 ILE A O 1
ATOM 1131 N N . VAL A 1 147 ? -2.671 -9.530 -1.880 1.00 79.88 147 VAL A N 1
ATOM 1132 C CA . VAL A 1 147 ? -2.905 -9.344 -3.325 1.00 79.88 147 VAL A CA 1
ATOM 1133 C C . VAL A 1 147 ? -1.826 -8.448 -3.941 1.00 79.88 147 VAL A C 1
ATOM 1135 O O . VAL A 1 147 ? -1.307 -8.760 -5.009 1.00 79.88 147 VAL A O 1
ATOM 1138 N N . CYS A 1 148 ? -1.439 -7.376 -3.246 1.00 74.25 148 CYS A N 1
ATOM 1139 C CA . CYS A 1 148 ? -0.391 -6.464 -3.699 1.00 74.25 148 CYS A CA 1
ATOM 1140 C C . CYS A 1 148 ? 0.980 -7.157 -3.792 1.00 74.25 148 CYS A C 1
ATOM 1142 O O . CYS A 1 148 ? 1.688 -6.984 -4.780 1.00 74.25 148 CYS A O 1
ATOM 1144 N N . VAL A 1 149 ? 1.334 -7.970 -2.789 1.00 76.38 149 VAL A N 1
ATOM 1145 C CA . VAL A 1 149 ? 2.589 -8.739 -2.766 1.00 76.38 149 VAL A CA 1
ATOM 1146 C C . VAL A 1 149 ? 2.609 -9.789 -3.878 1.00 76.38 149 VAL A C 1
ATOM 1148 O O . VAL A 1 149 ? 3.578 -9.857 -4.629 1.00 76.38 149 VAL A O 1
ATOM 1151 N N . VAL A 1 150 ? 1.534 -10.565 -4.039 1.00 83.06 150 VAL A N 1
ATOM 1152 C CA . VAL A 1 150 ? 1.430 -11.591 -5.092 1.00 83.06 150 VAL A CA 1
ATOM 1153 C C . VAL A 1 150 ? 1.562 -10.963 -6.480 1.00 83.06 150 VAL A C 1
ATOM 1155 O O . VAL A 1 150 ? 2.335 -11.449 -7.301 1.00 83.06 150 VAL A O 1
ATOM 1158 N N . MET A 1 151 ? 0.873 -9.846 -6.728 1.00 76.94 151 MET A N 1
ATOM 1159 C CA . MET A 1 151 ? 0.986 -9.112 -7.993 1.00 76.94 151 MET A CA 1
ATOM 1160 C C . MET A 1 151 ? 2.406 -8.585 -8.241 1.00 76.94 151 MET A C 1
ATOM 1162 O O . MET A 1 151 ? 2.889 -8.638 -9.371 1.00 76.94 151 MET A O 1
ATOM 1166 N N . ALA A 1 152 ? 3.100 -8.113 -7.200 1.00 73.62 152 ALA A N 1
ATOM 1167 C CA . ALA A 1 152 ? 4.487 -7.670 -7.317 1.00 73.62 152 ALA A CA 1
ATOM 1168 C C . ALA A 1 152 ? 5.428 -8.823 -7.709 1.00 73.62 152 ALA A C 1
ATOM 1170 O O . ALA A 1 152 ? 6.246 -8.652 -8.610 1.00 73.62 152 ALA A O 1
ATOM 1171 N N . PHE A 1 153 ? 5.272 -10.003 -7.098 1.00 77.56 153 PHE A N 1
ATOM 1172 C CA . PHE A 1 153 ? 6.057 -11.193 -7.449 1.00 77.56 153 PHE A CA 1
ATOM 1173 C C . PHE A 1 153 ? 5.771 -11.700 -8.864 1.00 77.56 153 PHE A C 1
ATOM 1175 O O . PHE A 1 153 ? 6.710 -12.046 -9.576 1.00 77.56 153 PHE A O 1
ATOM 1182 N N . LEU A 1 154 ? 4.505 -11.713 -9.294 1.00 80.75 154 LEU A N 1
ATOM 1183 C CA . LEU A 1 154 ? 4.143 -12.102 -10.662 1.00 80.75 154 LEU A CA 1
ATOM 1184 C C . LEU A 1 154 ? 4.737 -11.140 -11.695 1.00 80.75 154 LEU A C 1
ATOM 1186 O O . LEU A 1 154 ? 5.291 -11.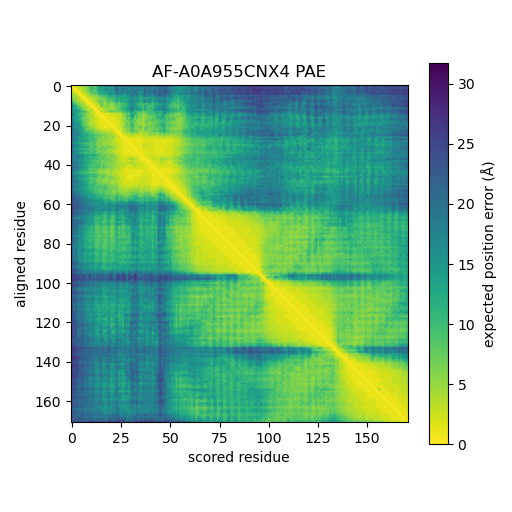587 -12.697 1.00 80.75 154 LEU A O 1
ATOM 1190 N N . GLY A 1 155 ? 4.676 -9.831 -11.429 1.00 76.12 155 GLY A N 1
ATOM 1191 C CA . GLY A 1 155 ? 5.301 -8.823 -12.287 1.00 76.12 155 GLY A CA 1
ATOM 1192 C C . GLY A 1 155 ? 6.819 -8.984 -12.361 1.00 76.12 155 GLY A C 1
ATOM 1193 O O . GLY A 1 155 ? 7.380 -8.984 -13.453 1.00 76.12 155 GLY A O 1
ATOM 1194 N N . ALA A 1 156 ? 7.476 -9.193 -11.215 1.00 74.12 156 ALA A N 1
ATOM 1195 C CA . ALA A 1 156 ? 8.912 -9.451 -11.170 1.00 74.12 156 ALA A CA 1
ATOM 1196 C C . ALA A 1 156 ? 9.280 -10.713 -11.961 1.00 74.12 156 ALA A C 1
ATOM 1198 O O . ALA A 1 156 ? 10.167 -10.647 -12.800 1.00 74.12 156 ALA A O 1
ATOM 1199 N N . GLY A 1 157 ? 8.560 -11.823 -11.759 1.00 76.06 157 GLY A N 1
ATOM 1200 C CA . GLY A 1 157 ? 8.799 -13.081 -12.468 1.00 76.06 157 GLY A CA 1
ATOM 1201 C C . GLY A 1 157 ? 8.639 -12.966 -13.984 1.00 76.06 157 GLY A C 1
ATOM 1202 O O . GLY A 1 157 ? 9.432 -13.549 -14.720 1.00 76.06 157 GLY A O 1
ATOM 1203 N N . LEU A 1 158 ? 7.666 -12.180 -14.456 1.00 77.31 158 LEU A N 1
ATOM 1204 C CA . LEU A 1 158 ? 7.481 -11.932 -15.887 1.00 77.31 158 LEU A CA 1
ATOM 1205 C C . LEU A 1 158 ? 8.682 -11.183 -16.489 1.00 77.31 158 LEU A C 1
ATOM 1207 O O . LEU A 1 158 ? 9.133 -11.539 -17.574 1.00 77.31 158 LEU A O 1
ATOM 1211 N N . ILE A 1 159 ? 9.228 -10.203 -15.757 1.00 74.06 159 ILE A N 1
ATOM 1212 C CA . ILE A 1 159 ? 10.422 -9.439 -16.152 1.00 74.06 159 ILE A CA 1
ATOM 1213 C C . ILE A 1 159 ? 11.672 -10.330 -16.154 1.00 74.06 159 ILE A C 1
ATOM 1215 O O . ILE A 1 159 ? 12.471 -10.277 -17.089 1.00 74.06 159 ILE A O 1
ATOM 1219 N N . THR A 1 160 ? 11.867 -11.170 -15.132 1.00 75.69 160 THR A N 1
ATOM 1220 C CA . THR A 1 160 ? 13.017 -12.089 -15.110 1.00 75.69 160 THR A CA 1
ATOM 1221 C C . THR A 1 160 ? 12.924 -13.119 -16.229 1.00 75.69 160 THR A C 1
ATOM 1223 O O . THR A 1 160 ? 13.935 -13.447 -16.845 1.00 75.69 160 THR A O 1
ATOM 1226 N N . TYR A 1 161 ? 11.719 -13.618 -16.511 1.00 78.31 161 TYR A N 1
ATOM 1227 C CA . TYR A 1 161 ? 11.486 -14.570 -17.591 1.00 78.31 161 TYR A CA 1
ATOM 1228 C C . TYR A 1 161 ? 11.753 -13.949 -18.967 1.00 78.31 161 TYR A C 1
ATOM 1230 O O . TYR A 1 161 ? 12.425 -14.572 -19.788 1.00 78.31 161 TYR A O 1
ATOM 1238 N N . SER A 1 162 ? 11.309 -12.709 -19.210 1.00 72.44 162 SER A N 1
ATOM 1239 C CA . SER A 1 162 ? 11.615 -12.008 -20.462 1.00 72.44 162 SER A CA 1
ATOM 1240 C C . SER A 1 162 ? 13.115 -11.768 -20.626 1.00 72.44 162 SER A C 1
ATOM 1242 O O . SER A 1 162 ? 13.654 -12.032 -21.696 1.00 72.44 162 SER A O 1
ATOM 1244 N N . ALA A 1 163 ? 13.816 -11.353 -19.566 1.00 70.19 163 ALA A N 1
ATOM 1245 C CA . ALA A 1 163 ? 15.271 -11.195 -19.598 1.00 70.19 163 ALA A CA 1
ATOM 1246 C C . ALA A 1 163 ? 16.001 -12.520 -19.890 1.00 70.19 163 ALA A C 1
ATOM 1248 O O . ALA A 1 163 ? 16.968 -12.540 -20.651 1.00 70.19 163 ALA A O 1
ATOM 1249 N N . PHE A 1 164 ? 15.523 -13.634 -19.327 1.00 77.38 164 PHE A N 1
ATOM 1250 C CA . PHE A 1 164 ? 16.078 -14.961 -19.596 1.00 77.38 164 PHE A CA 1
ATOM 1251 C C . PHE A 1 164 ? 15.892 -15.383 -21.058 1.00 77.38 164 PHE A C 1
ATOM 1253 O O . PHE A 1 164 ? 16.839 -15.864 -21.676 1.00 77.38 164 PHE A O 1
ATOM 1260 N N . LEU A 1 165 ? 14.700 -15.171 -21.629 1.00 74.94 165 LEU A N 1
ATOM 1261 C CA . LEU A 1 165 ? 14.447 -15.455 -23.045 1.00 74.94 165 LEU A CA 1
ATOM 1262 C C . LEU A 1 165 ? 15.371 -14.645 -23.960 1.00 74.94 165 LEU A C 1
ATOM 1264 O O . LEU A 1 165 ? 15.893 -15.193 -24.925 1.00 74.94 165 LEU A O 1
ATOM 1268 N N . VAL A 1 166 ? 15.623 -13.376 -23.627 1.00 66.06 166 VAL A N 1
ATOM 1269 C CA . VAL A 1 166 ? 16.575 -12.538 -24.369 1.00 66.06 166 VAL A CA 1
ATOM 1270 C C . VAL A 1 166 ? 17.984 -13.118 -24.282 1.00 66.06 166 VAL A C 1
ATOM 1272 O O . VAL A 1 166 ? 18.613 -13.341 -25.311 1.00 66.06 166 VAL A O 1
ATOM 1275 N N . ALA A 1 167 ? 18.469 -13.435 -23.079 1.00 71.69 167 ALA A N 1
ATOM 1276 C CA . ALA A 1 167 ? 19.794 -14.031 -22.909 1.00 71.69 167 ALA A CA 1
ATOM 1277 C C . ALA A 1 167 ? 19.946 -15.344 -23.699 1.00 71.69 167 ALA A C 1
ATOM 1279 O O . ALA A 1 167 ? 20.998 -15.593 -24.281 1.00 71.69 167 ALA A O 1
ATOM 1280 N N . TRP A 1 168 ? 18.880 -16.146 -23.769 1.00 79.94 168 TRP A N 1
ATOM 1281 C CA . TRP A 1 168 ? 18.851 -17.385 -24.542 1.00 79.94 168 TRP A C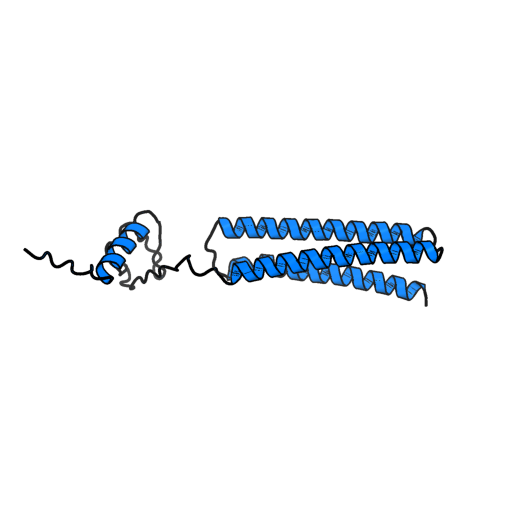A 1
ATOM 1282 C C . TRP A 1 168 ? 18.968 -17.155 -26.052 1.00 79.94 168 TRP A C 1
ATOM 1284 O O . TRP A 1 168 ? 19.598 -17.953 -26.730 1.00 79.94 168 TRP A O 1
ATOM 1294 N N . THR A 1 169 ? 18.401 -16.075 -26.599 1.00 73.69 169 THR A N 1
ATOM 1295 C CA . THR A 1 169 ? 18.499 -15.798 -28.047 1.00 73.69 169 THR A CA 1
ATOM 1296 C C . THR A 1 169 ? 19.911 -15.457 -28.532 1.00 73.69 169 THR A C 1
ATOM 1298 O O . THR A 1 169 ? 20.154 -15.503 -29.735 1.00 73.69 169 THR A O 1
ATOM 1301 N N . PHE A 1 170 ? 20.835 -15.136 -27.621 1.00 70.69 170 PHE A N 1
ATOM 1302 C CA . PHE A 1 170 ? 22.233 -14.820 -27.935 1.00 70.69 170 PHE A CA 1
ATOM 1303 C C . PHE A 1 170 ? 23.209 -15.987 -27.687 1.00 70.69 170 PHE A C 1
ATOM 1305 O O . PHE A 1 170 ? 2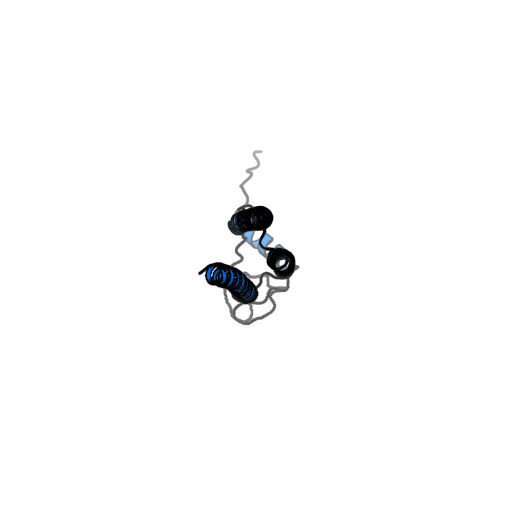4.404 -15.825 -27.940 1.00 70.69 170 PHE A O 1
ATOM 1312 N N . LEU A 1 171 ? 22.723 -17.127 -27.179 1.00 80.62 171 LEU A N 1
ATOM 1313 C CA . LEU A 1 171 ? 23.485 -18.369 -26.973 1.00 80.62 171 LEU A CA 1
ATOM 1314 C C . LEU A 1 171 ? 23.282 -19.329 -28.150 1.00 80.62 171 LEU A C 1
ATOM 1316 O O . LEU A 1 171 ? 24.295 -19.933 -28.568 1.00 80.62 171 LEU A O 1
#

Radius of gyration: 28.42 Å; Cα contacts (8 Å, |Δi|>4): 57; chains: 1; bounding box: 51×54×88 Å

Solvent-accessible surface area (backbone atoms only — not comparable to full-atom values): 10294 Å² total; per-residue (Å²): 136,84,83,80,80,70,76,75,59,70,69,61,54,50,55,55,51,51,48,60,65,33,63,84,38,92,45,56,39,93,87,78,61,50,76,40,53,79,60,90,55,64,41,41,89,89,77,63,48,74,58,80,85,78,81,76,68,81,82,59,78,55,69,65,60,57,52,51,52,52,51,53,50,52,54,49,52,51,52,52,54,51,51,51,51,53,53,51,50,54,52,53,40,65,72,70,66,59,62,75,62,51,58,56,48,52,52,51,54,51,52,51,51,52,52,51,51,51,50,53,52,50,51,51,52,52,50,53,52,53,62,75,72,48,96,64,63,75,74,72,59,46,58,64,51,50,53,52,52,53,51,50,52,53,54,50,50,52,52,54,50,52,53,50,55,54,58,55,77,77,110

Foldseek 3Di:
DDPPPDPPDVVVVVLVVVLVVLCPDQDADPPPRHTCNPPSDQADPPPRDGHDDDDDPPPPPPPVVVVVVVVVVVVVVVLVVLVVVLVVQLVVCVVVVVPPVSVVVSVVSVVLSVVLVVVVVVLVVVVVVVVVPDPDDPVVVVVSVVVNVVVVVVSVVVVVVVVVVVVVVVD

Sequence (171 aa):
MTTNNAAPDSRAISDSLARELLRDRDINCPRCDYPLRDATTNTCPECGCQLTVTVCDASNPEPSKRLIKAGALLLFLFSVASVIGNIASLITDLIIDNGPVTLVHGIFYFGAQVFWMCMLFWTARLWSRTRKNRPTPPRAVLKPAIVCVVMAFLGAGLITYSAFLVAWTFL